Protein AF-A0A518GZM4-F1 (afdb_monomer)

Foldseek 3Di:
DDCPPPPDDDPPHPDDPDPPPDPPVVVVVVVVVVCVCVDPLNVVLFVVLCVVPQFFPVCVLVVHGDGFDDKDFCDDCVVCVVCVNPSVRIGGHHPVVVVQVVCVVVVNDDDDDDDRDDD

Solvent-accessible surface area (backbone atoms only — not comparable to full-atom values): 7487 Å² total; per-residue (Å²): 131,87,86,73,77,79,84,81,74,63,92,86,54,76,76,78,77,72,78,79,83,68,69,68,72,68,50,57,60,51,47,51,53,50,49,53,69,66,31,65,71,51,50,52,50,52,50,49,51,42,68,77,39,46,45,10,52,71,39,48,77,69,78,36,94,41,67,34,79,43,73,43,59,76,57,52,48,89,82,37,60,90,48,63,84,38,71,88,37,49,43,32,21,24,68,70,58,49,53,51,52,54,29,45,75,69,71,72,39,91,67,80,79,86,72,87,81,76,135

Radius of gyration: 22.3 Å; Cα contacts (8 Å, |Δi|>4): 103; chains: 1; bounding box: 79×34×38 Å

Nearest PDB structures (foldseek):
  5h0o-assembly1_A  TM=8.641E-01  e=1.759E-07  Geobacillus virus E2
  6cmx-assembly1_A  TM=5.179E-01  e=1.122E+00  Homo sapiens

InterPro domains:
  IPR002711 HNH endonuclease [PF01844] (56-100)
  IPR003615 HNH nuclease [SM00507] (44-99)
  IPR003615 HNH nuclease [cd00085] (43-100)

Organism: NCBI:txid2527974

Sequence (119 aa):
MPRRIPSYRPPWSPAPRKPHERPIERTEDRKADRRWYMAKPWRSLRALVLAEEPLCRLCREHGRLTVASHVDHIRPRKERPDLALDRSNLRPLCRSCHNRVRAAEDGRGGGPPPGPVSP

Structure (mmCIF, N/CA/C/O backbone):
data_AF-A0A518GZM4-F1
#
_entry.id   AF-A0A518GZM4-F1
#
loop_
_atom_site.group_PDB
_atom_site.id
_atom_site.type_symbol
_atom_site.label_atom_id
_atom_site.label_alt_id
_atom_site.label_comp_id
_atom_site.label_asym_id
_atom_site.label_entity_id
_atom_site.label_seq_id
_atom_site.pdbx_PDB_ins_code
_atom_site.Cartn_x
_atom_site.Cartn_y
_atom_site.Cartn_z
_atom_site.occupancy
_atom_site.B_iso_or_equiv
_atom_site.auth_seq_id
_atom_site.auth_comp_id
_atom_site.auth_asym_id
_atom_site.auth_atom_id
_atom_site.pdbx_PDB_model_num
ATOM 1 N N . MET A 1 1 ? 52.591 5.213 17.180 1.00 50.06 1 MET A N 1
ATOM 2 C CA . MET A 1 1 ? 52.601 3.771 17.523 1.00 50.06 1 MET A CA 1
ATOM 3 C C . MET A 1 1 ? 51.224 3.191 17.218 1.00 50.06 1 MET A C 1
ATOM 5 O O . MET A 1 1 ? 50.279 3.600 17.886 1.00 50.06 1 MET A O 1
ATOM 9 N N . PRO A 1 2 ? 51.038 2.321 16.212 1.00 58.75 2 PRO A N 1
ATOM 10 C CA . PRO A 1 2 ? 49.714 1.778 15.944 1.00 58.75 2 PRO A CA 1
ATOM 11 C C . PRO A 1 2 ? 49.401 0.694 16.982 1.00 58.75 2 PRO A C 1
ATOM 13 O O . PRO A 1 2 ? 49.935 -0.410 16.928 1.00 58.75 2 PRO A O 1
ATOM 16 N N . ARG A 1 3 ? 48.528 1.001 17.948 1.00 61.91 3 ARG A N 1
ATOM 17 C CA . ARG A 1 3 ? 47.949 0.006 18.863 1.00 61.91 3 ARG A CA 1
ATOM 18 C C . ARG A 1 3 ? 46.860 -0.771 18.124 1.00 61.91 3 ARG A C 1
ATOM 20 O O . ARG A 1 3 ? 45.672 -0.574 18.356 1.00 61.91 3 ARG A O 1
ATOM 27 N N . ARG A 1 4 ? 47.255 -1.627 17.181 1.00 60.22 4 ARG A N 1
ATOM 28 C CA . ARG A 1 4 ? 46.336 -2.602 16.589 1.00 60.22 4 ARG A CA 1
ATOM 29 C C . ARG A 1 4 ? 46.201 -3.738 17.601 1.00 60.22 4 ARG A C 1
ATOM 31 O O . ARG A 1 4 ? 47.138 -4.507 17.778 1.00 60.22 4 ARG A O 1
ATOM 38 N N . ILE A 1 5 ? 45.082 -3.786 18.322 1.00 63.75 5 ILE A N 1
ATOM 39 C CA . ILE A 1 5 ? 44.799 -4.865 19.278 1.00 63.75 5 ILE A CA 1
ATOM 40 C C . ILE A 1 5 ? 44.789 -6.183 18.485 1.00 63.75 5 ILE A C 1
ATOM 42 O O . ILE A 1 5 ? 44.034 -6.276 17.511 1.00 63.75 5 ILE A O 1
ATOM 46 N N . PRO A 1 6 ? 45.617 -7.183 18.836 1.00 62.47 6 PRO A N 1
ATOM 47 C CA . PRO A 1 6 ? 45.581 -8.476 18.169 1.00 62.47 6 PRO A CA 1
ATOM 48 C C . PRO A 1 6 ? 44.196 -9.100 18.345 1.00 62.47 6 PRO A C 1
ATOM 50 O O . PRO A 1 6 ? 43.736 -9.315 19.466 1.00 62.47 6 PRO A O 1
ATOM 53 N N . SER A 1 7 ? 43.512 -9.380 17.237 1.00 71.88 7 SER A N 1
ATOM 54 C CA . SER A 1 7 ? 42.228 -10.078 17.241 1.00 71.88 7 SER A CA 1
ATOM 55 C C . SER A 1 7 ? 42.463 -11.563 17.534 1.00 71.88 7 SER A C 1
ATOM 57 O O . SER A 1 7 ? 42.458 -12.387 16.619 1.00 71.88 7 SER A O 1
ATOM 59 N N . TYR A 1 8 ? 42.738 -11.908 18.795 1.00 77.00 8 TYR A N 1
ATOM 60 C CA . TYR A 1 8 ? 42.831 -13.305 19.212 1.00 77.00 8 TYR A CA 1
ATOM 61 C C . TYR A 1 8 ? 41.443 -13.943 19.115 1.00 77.00 8 TYR A C 1
ATOM 63 O O . TYR A 1 8 ? 40.484 -13.467 19.724 1.00 77.00 8 TYR A O 1
ATOM 71 N N . ARG A 1 9 ? 41.334 -15.011 18.320 1.00 72.94 9 ARG A N 1
ATOM 72 C CA . ARG A 1 9 ? 40.096 -15.765 18.127 1.00 72.94 9 ARG A CA 1
ATOM 73 C C . ARG A 1 9 ? 40.274 -17.153 18.752 1.00 72.94 9 ARG A C 1
ATOM 75 O O . ARG A 1 9 ? 41.061 -17.936 18.225 1.00 72.94 9 ARG A O 1
ATOM 82 N N . PRO A 1 10 ? 39.582 -17.453 19.866 1.00 83.06 10 PRO A N 1
ATOM 83 C CA . PRO A 1 10 ? 39.735 -18.719 20.574 1.00 83.06 10 PRO A CA 1
ATOM 84 C C . PRO A 1 10 ? 39.447 -19.946 19.689 1.00 83.06 10 PRO A C 1
ATOM 86 O O . PRO A 1 10 ? 38.555 -19.855 18.836 1.00 83.06 10 PRO A O 1
ATOM 89 N N . PRO A 1 11 ? 40.100 -21.100 19.932 1.00 76.75 11 PRO A N 1
ATOM 90 C CA . PRO A 1 11 ? 39.945 -22.317 19.124 1.00 76.75 11 PRO A CA 1
ATOM 91 C C . PRO A 1 11 ? 38.516 -22.880 19.102 1.00 76.75 11 PRO A C 1
ATOM 93 O O . PRO A 1 11 ? 38.119 -23.517 18.134 1.00 76.75 11 PRO A O 1
ATO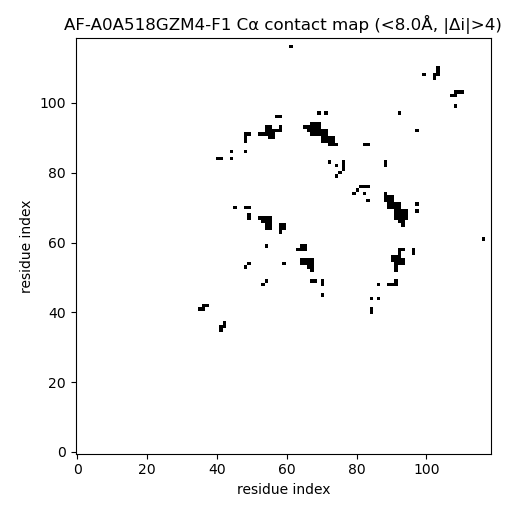M 96 N N . TRP A 1 12 ? 37.720 -22.607 20.140 1.00 79.38 12 TRP A N 1
ATOM 97 C CA . TRP A 1 12 ? 36.309 -23.003 20.233 1.00 79.38 12 TRP A CA 1
ATOM 98 C C . TRP A 1 12 ? 35.338 -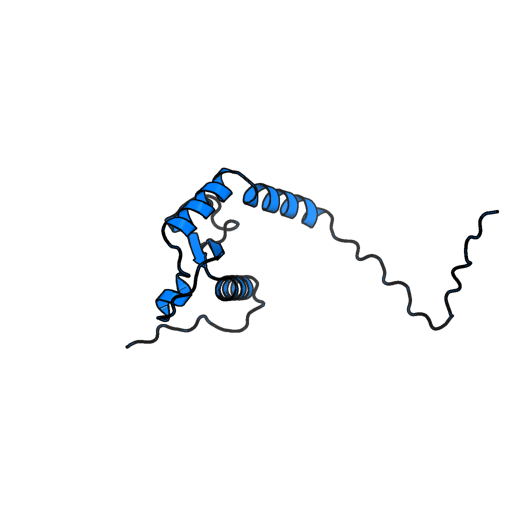22.008 19.582 1.00 79.38 12 TRP A C 1
ATOM 100 O O . TRP A 1 12 ? 34.122 -22.158 19.691 1.00 79.38 12 TRP A O 1
ATOM 110 N N . 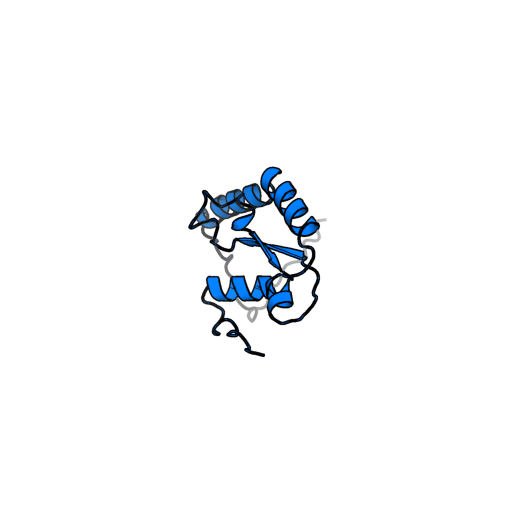SER A 1 13 ? 35.840 -20.945 18.946 1.00 81.50 13 SER A N 1
ATOM 111 C CA . SER A 1 13 ? 34.966 -19.968 18.298 1.00 81.50 13 SER A CA 1
ATOM 112 C C . SER A 1 13 ? 34.303 -20.615 17.083 1.00 81.50 13 SER A C 1
ATOM 114 O O . SER A 1 13 ? 35.024 -21.129 16.221 1.00 81.50 13 SER A O 1
ATOM 116 N N . PRO A 1 14 ? 32.969 -20.529 16.930 1.00 78.12 14 PRO A N 1
ATOM 117 C CA . PRO A 1 14 ? 32.311 -21.021 15.729 1.00 78.12 14 PRO A CA 1
ATOM 118 C C . PRO A 1 14 ? 32.940 -20.370 14.494 1.00 78.12 14 PRO A C 1
ATOM 120 O O . PRO A 1 14 ? 33.361 -19.205 14.536 1.00 78.12 14 PRO A O 1
ATOM 123 N N . ALA A 1 15 ? 33.055 -21.139 13.407 1.00 76.88 15 ALA A N 1
ATOM 124 C CA . ALA A 1 15 ? 33.552 -20.645 12.125 1.00 76.88 15 ALA A CA 1
ATOM 125 C C . ALA A 1 15 ? 32.839 -19.327 11.761 1.00 76.88 15 ALA A C 1
ATOM 127 O O . ALA A 1 15 ? 31.640 -19.194 12.040 1.00 76.88 15 ALA A O 1
ATOM 128 N N . PRO A 1 16 ? 33.536 -18.334 11.170 1.00 74.50 16 PRO A N 1
ATOM 129 C CA . PRO A 1 16 ? 32.852 -17.125 10.746 1.00 74.50 16 PRO A CA 1
ATOM 130 C C . PRO A 1 16 ? 31.765 -17.553 9.761 1.00 74.50 16 PRO A C 1
ATOM 132 O O . PRO A 1 16 ? 32.020 -18.368 8.868 1.00 74.50 16 PRO A O 1
ATOM 135 N N . ARG A 1 17 ? 30.537 -17.056 9.946 1.00 72.69 17 ARG A N 1
ATOM 136 C CA . ARG A 1 17 ? 29.463 -17.350 8.994 1.00 72.69 17 ARG A CA 1
ATOM 137 C C . ARG A 1 17 ? 29.955 -16.915 7.618 1.00 72.69 17 ARG A C 1
ATOM 139 O O . ARG A 1 17 ? 30.337 -15.755 7.461 1.00 72.69 17 ARG A O 1
ATOM 146 N N . LYS A 1 18 ? 29.981 -17.844 6.654 1.00 67.62 18 LYS A N 1
ATOM 147 C CA . LYS A 1 18 ? 30.315 -17.509 5.266 1.00 67.62 18 LYS A CA 1
ATOM 148 C C . LYS A 1 18 ? 29.431 -16.326 4.853 1.00 67.62 18 LYS A C 1
ATOM 150 O O . LYS A 1 18 ? 28.235 -16.353 5.176 1.00 67.62 18 LYS A O 1
ATOM 155 N N . PRO A 1 19 ? 29.974 -15.281 4.205 1.00 65.88 19 PRO A N 1
ATOM 156 C CA . PRO A 1 19 ? 29.138 -14.249 3.621 1.00 65.88 19 PRO A CA 1
ATOM 157 C C . PRO A 1 19 ? 28.091 -14.943 2.758 1.00 65.88 19 PRO A C 1
ATOM 159 O O . PRO A 1 19 ? 28.431 -15.770 1.918 1.00 65.88 19 PRO A O 1
ATOM 162 N N . HIS A 1 20 ? 26.813 -14.683 3.017 1.00 68.81 20 HIS A N 1
ATOM 163 C CA . HIS A 1 20 ? 25.772 -15.190 2.141 1.00 68.81 20 HIS A CA 1
ATOM 164 C C . HIS A 1 20 ? 25.932 -14.469 0.792 1.00 68.81 20 HIS A C 1
ATOM 166 O O . HIS A 1 20 ? 25.557 -13.304 0.650 1.00 68.81 20 HIS A O 1
ATOM 172 N N . GLU A 1 21 ? 26.564 -15.122 -0.182 1.00 61.38 21 GLU A N 1
ATOM 173 C CA . GLU A 1 21 ? 26.636 -14.623 -1.552 1.00 61.38 21 GLU A CA 1
ATOM 174 C C . GLU A 1 21 ? 25.205 -14.548 -2.084 1.00 61.38 21 GLU A C 1
ATOM 176 O O . GLU A 1 21 ? 24.530 -15.550 -2.315 1.00 61.38 21 GLU A O 1
ATOM 181 N N . ARG A 1 22 ? 24.672 -13.327 -2.166 1.00 58.00 22 ARG A N 1
ATOM 182 C CA . ARG A 1 22 ? 23.335 -13.100 -2.706 1.00 58.00 22 ARG A CA 1
ATOM 183 C C . ARG A 1 22 ? 23.433 -13.097 -4.227 1.00 58.00 22 ARG A C 1
ATOM 185 O O . ARG A 1 22 ? 24.176 -12.265 -4.740 1.00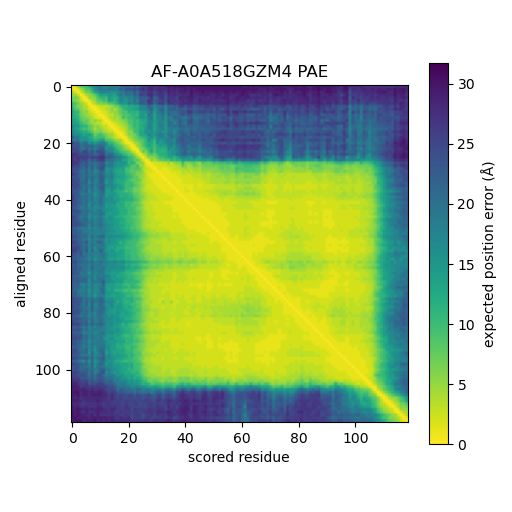 58.00 22 ARG A O 1
ATOM 192 N N . PRO A 1 23 ? 22.621 -13.897 -4.939 1.00 56.75 23 PRO A N 1
ATOM 193 C CA . PRO A 1 23 ? 22.541 -13.822 -6.391 1.00 56.75 23 PRO A CA 1
ATOM 194 C C . PRO A 1 23 ? 22.265 -12.385 -6.849 1.00 56.75 23 PRO A C 1
ATOM 196 O O . PRO A 1 23 ? 21.366 -11.717 -6.318 1.00 56.75 23 PRO A O 1
ATOM 199 N N . ILE A 1 24 ? 23.068 -11.925 -7.805 1.00 57.94 24 ILE A N 1
ATOM 200 C CA . ILE A 1 24 ? 23.112 -10.553 -8.327 1.00 57.94 24 ILE A CA 1
ATOM 201 C C . ILE A 1 24 ? 21.804 -10.182 -9.046 1.00 57.94 24 ILE A C 1
ATOM 203 O O . ILE A 1 24 ? 21.331 -9.055 -8.906 1.00 57.94 24 ILE A O 1
ATOM 207 N N . GLU A 1 25 ? 21.153 -11.141 -9.713 1.00 55.44 25 GLU A N 1
ATOM 208 C CA . GLU A 1 25 ? 19.896 -10.952 -10.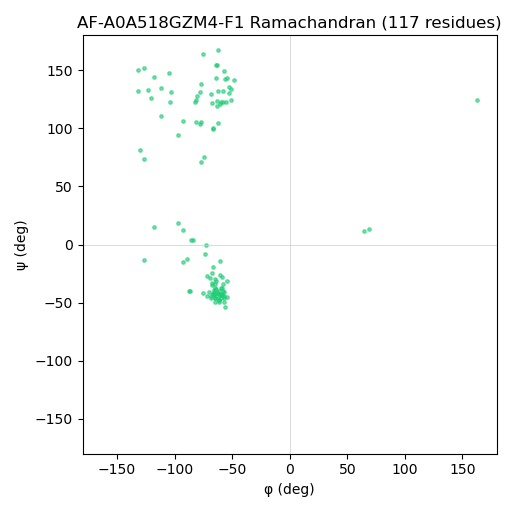465 1.00 55.44 25 GLU A CA 1
ATOM 209 C C . GLU A 1 25 ? 18.749 -10.440 -9.584 1.00 55.44 25 GLU A C 1
ATOM 211 O O . GLU A 1 25 ? 18.033 -9.509 -9.946 1.00 55.44 25 GLU A O 1
ATOM 216 N N . ARG A 1 26 ? 18.661 -10.912 -8.332 1.00 58.88 26 ARG A N 1
ATOM 217 C CA . ARG A 1 26 ? 17.690 -10.385 -7.353 1.00 58.88 26 ARG A CA 1
ATOM 218 C C . ARG A 1 26 ? 17.870 -8.895 -7.058 1.00 58.88 26 ARG A C 1
ATOM 220 O O . ARG A 1 26 ? 17.017 -8.329 -6.376 1.00 58.88 26 ARG A O 1
ATOM 227 N N . THR A 1 27 ? 18.982 -8.262 -7.430 1.00 66.81 27 THR A N 1
ATOM 228 C CA . THR A 1 27 ? 19.250 -6.868 -7.058 1.00 66.81 27 THR A CA 1
ATOM 229 C C . THR A 1 27 ? 18.660 -5.862 -8.040 1.00 66.81 27 THR A C 1
ATOM 231 O O . THR A 1 27 ? 18.086 -4.882 -7.564 1.00 66.81 27 THR A O 1
ATOM 234 N N . GLU A 1 28 ? 18.713 -6.103 -9.352 1.00 76.00 28 GLU A N 1
ATOM 235 C CA . GLU A 1 28 ? 18.155 -5.180 -10.353 1.00 76.00 28 GLU A CA 1
ATOM 236 C C . GLU A 1 28 ? 16.626 -5.188 -10.348 1.00 76.00 28 GLU A C 1
ATOM 238 O O . GLU A 1 28 ? 16.025 -4.121 -10.227 1.00 76.00 28 GLU A O 1
ATOM 243 N N . ASP A 1 29 ? 15.988 -6.358 -10.289 1.00 79.00 29 ASP A N 1
ATOM 244 C CA . ASP A 1 29 ? 14.524 -6.455 -10.174 1.00 79.00 29 ASP A CA 1
ATOM 245 C C . ASP A 1 29 ? 13.994 -5.743 -8.927 1.00 79.00 29 ASP A C 1
ATOM 247 O O . ASP A 1 29 ? 12.994 -5.027 -8.967 1.00 79.00 29 ASP A O 1
ATOM 251 N N . ARG A 1 30 ? 14.701 -5.872 -7.796 1.00 79.94 30 ARG A N 1
ATOM 252 C CA . ARG A 1 30 ? 14.360 -5.153 -6.558 1.00 79.94 30 ARG A CA 1
ATOM 253 C C . ARG A 1 30 ? 14.574 -3.651 -6.680 1.00 79.94 30 ARG A C 1
ATOM 255 O O . ARG A 1 30 ? 13.845 -2.883 -6.054 1.00 79.94 30 ARG A O 1
ATOM 262 N N . LYS A 1 31 ? 15.590 -3.212 -7.428 1.00 86.69 31 LYS A N 1
ATOM 263 C CA . LYS A 1 31 ? 15.813 -1.787 -7.698 1.00 86.69 31 LYS A CA 1
ATOM 264 C C . LYS A 1 31 ? 14.706 -1.244 -8.597 1.00 86.69 31 LYS A C 1
ATOM 266 O O . LYS A 1 31 ? 14.195 -0.172 -8.287 1.00 86.69 31 LYS A O 1
ATOM 271 N N . ALA A 1 32 ? 14.320 -1.964 -9.648 1.00 87.25 32 ALA A N 1
ATOM 272 C CA . ALA A 1 32 ? 13.224 -1.600 -10.543 1.00 87.25 32 ALA A CA 1
ATOM 273 C C . ALA A 1 32 ? 11.886 -1.527 -9.790 1.00 87.25 32 ALA A C 1
ATOM 275 O O . ALA A 1 32 ? 11.200 -0.508 -9.853 1.00 87.25 32 ALA A O 1
ATOM 276 N N . ASP A 1 33 ? 11.577 -2.542 -8.981 1.00 88.38 33 ASP A N 1
ATOM 277 C CA . ASP A 1 33 ? 10.396 -2.579 -8.115 1.00 88.38 33 ASP A CA 1
ATOM 278 C C . ASP A 1 33 ? 10.359 -1.385 -7.151 1.00 88.38 33 ASP A C 1
ATOM 280 O O . ASP A 1 33 ? 9.379 -0.639 -7.092 1.00 88.38 33 ASP A O 1
ATOM 284 N N . ARG A 1 34 ? 11.477 -1.123 -6.460 1.00 90.12 34 ARG A N 1
ATOM 285 C CA . ARG A 1 34 ? 11.596 0.036 -5.571 1.00 90.12 34 ARG A CA 1
ATOM 286 C C . ARG A 1 34 ? 11.418 1.351 -6.325 1.00 90.12 34 ARG A C 1
ATOM 288 O O . ARG A 1 34 ? 10.735 2.235 -5.822 1.00 90.12 34 ARG A O 1
ATOM 295 N N . ARG A 1 35 ? 12.027 1.507 -7.506 1.00 93.19 35 ARG A N 1
ATOM 296 C CA . ARG A 1 35 ? 11.886 2.717 -8.337 1.00 93.19 35 ARG A CA 1
ATOM 297 C C . ARG A 1 35 ? 10.427 2.950 -8.716 1.00 93.19 35 ARG A C 1
ATOM 299 O O . ARG A 1 35 ? 9.969 4.081 -8.605 1.00 93.19 35 ARG A O 1
ATOM 306 N N . TRP A 1 36 ? 9.698 1.897 -9.081 1.00 93.75 36 TRP A N 1
ATOM 307 C CA . TRP A 1 36 ? 8.278 1.987 -9.408 1.00 93.75 36 TRP A CA 1
ATOM 308 C C . TRP A 1 36 ? 7.447 2.479 -8.215 1.00 93.75 36 TRP A C 1
ATOM 310 O O . TRP A 1 36 ? 6.725 3.465 -8.336 1.00 93.75 36 TRP A O 1
ATOM 320 N N . TYR A 1 37 ? 7.623 1.882 -7.030 1.00 91.62 37 TYR A N 1
ATOM 321 C CA . TYR A 1 37 ? 6.921 2.321 -5.815 1.00 91.62 37 TYR A CA 1
ATOM 322 C C . TYR A 1 37 ? 7.344 3.719 -5.323 1.00 91.62 37 TYR A C 1
ATOM 324 O O . TYR A 1 37 ? 6.621 4.357 -4.560 1.00 91.62 37 TYR A O 1
ATOM 332 N N . MET A 1 38 ? 8.508 4.217 -5.739 1.00 93.44 38 MET A N 1
ATOM 333 C CA . MET A 1 38 ? 8.952 5.584 -5.445 1.00 93.44 38 MET A CA 1
ATOM 334 C C . MET A 1 38 ? 8.503 6.595 -6.507 1.00 93.44 38 MET A C 1
ATOM 336 O O . MET A 1 38 ? 8.591 7.803 -6.268 1.00 93.44 38 MET A O 1
ATOM 340 N N . ALA A 1 39 ? 8.013 6.129 -7.658 1.00 95.94 39 ALA A N 1
ATOM 341 C CA . ALA A 1 39 ? 7.611 6.983 -8.761 1.00 95.94 39 ALA A CA 1
ATOM 342 C C . ALA A 1 39 ? 6.424 7.878 -8.371 1.00 95.94 39 ALA A C 1
ATOM 344 O O . ALA A 1 39 ? 5.504 7.473 -7.654 1.00 95.94 39 ALA A O 1
ATOM 345 N N . LYS A 1 40 ? 6.435 9.115 -8.881 1.00 96.94 40 LYS A N 1
ATOM 346 C CA . LYS A 1 4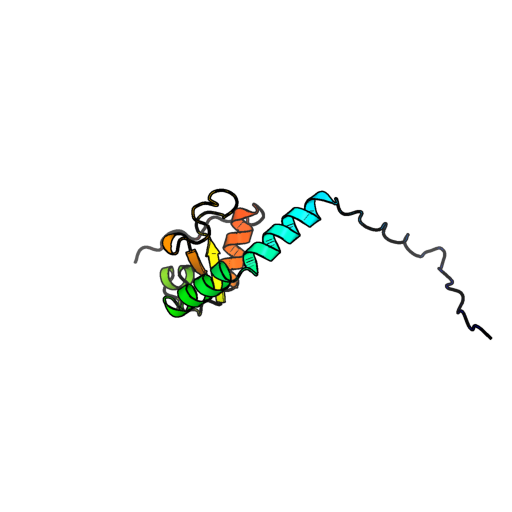0 ? 5.403 10.123 -8.603 1.00 96.94 40 LYS A CA 1
ATOM 347 C C . LYS A 1 40 ? 3.978 9.638 -8.924 1.00 96.94 40 LYS A C 1
ATOM 349 O O . LYS A 1 40 ? 3.135 9.812 -8.049 1.00 96.94 40 LYS A O 1
ATOM 354 N N . PRO A 1 41 ? 3.698 8.986 -10.075 1.00 96.25 41 PRO A N 1
ATOM 355 C CA . PRO A 1 41 ? 2.343 8.530 -10.397 1.00 96.25 41 PRO A CA 1
ATOM 356 C C . PRO A 1 41 ? 1.762 7.601 -9.329 1.00 96.25 41 PRO A C 1
ATOM 358 O O . PRO A 1 41 ? 0.653 7.823 -8.852 1.00 96.25 41 PRO A O 1
ATOM 361 N N . TRP A 1 42 ? 2.550 6.621 -8.874 1.00 96.94 42 TRP A N 1
ATOM 362 C CA . TRP A 1 42 ? 2.127 5.712 -7.814 1.00 96.94 42 TRP A CA 1
ATOM 363 C C . TRP A 1 42 ? 1.912 6.437 -6.484 1.00 96.94 42 TRP A C 1
ATOM 365 O O . TRP A 1 42 ? 0.902 6.226 -5.819 1.00 96.94 42 TRP A O 1
ATOM 375 N N . ARG A 1 43 ? 2.841 7.314 -6.083 1.00 96.81 43 ARG A N 1
ATOM 376 C CA . ARG A 1 43 ? 2.722 8.056 -4.818 1.00 96.81 43 ARG A CA 1
ATOM 377 C C . ARG A 1 43 ? 1.488 8.959 -4.791 1.00 96.81 43 ARG A C 1
ATOM 379 O O . ARG A 1 43 ? 0.812 9.005 -3.765 1.00 96.81 43 ARG A O 1
ATOM 386 N N . SER A 1 44 ? 1.199 9.640 -5.898 1.00 97.06 44 SER A N 1
ATOM 387 C CA . SER A 1 44 ? 0.011 10.481 -6.056 1.00 97.06 44 SER A CA 1
ATOM 388 C C . SER A 1 44 ? -1.271 9.652 -6.007 1.00 97.06 44 SER A C 1
ATOM 390 O O . SER A 1 44 ? -2.155 9.962 -5.213 1.00 97.06 44 SER A O 1
ATOM 392 N N . LEU A 1 45 ? -1.343 8.557 -6.770 1.00 97.06 45 LEU A N 1
ATOM 393 C CA . LEU A 1 45 ? -2.506 7.669 -6.769 1.00 97.06 45 LEU A CA 1
ATOM 394 C C . LEU A 1 45 ? -2.738 7.037 -5.392 1.00 97.06 45 LEU A C 1
ATOM 396 O O . LEU A 1 45 ? -3.860 7.013 -4.902 1.00 97.06 45 LEU A O 1
ATOM 400 N N . ARG A 1 46 ? -1.673 6.589 -4.719 1.00 97.00 46 ARG A N 1
ATOM 401 C CA . ARG A 1 46 ? -1.749 6.049 -3.357 1.00 97.00 46 ARG A CA 1
ATOM 402 C C . ARG A 1 46 ? -2.327 7.068 -2.374 1.00 97.00 46 ARG A C 1
ATOM 404 O O . ARG A 1 46 ? -3.120 6.689 -1.518 1.00 97.00 46 ARG A O 1
ATOM 411 N N . ALA A 1 47 ? -1.905 8.329 -2.456 1.00 97.06 47 ALA A N 1
ATOM 412 C CA . ALA A 1 47 ? -2.434 9.383 -1.594 1.00 97.06 47 ALA A CA 1
ATOM 413 C C . ALA A 1 47 ? -3.923 9.636 -1.870 1.00 97.06 47 ALA A C 1
ATOM 415 O O . ALA A 1 47 ? -4.701 9.715 -0.925 1.00 97.06 47 ALA A O 1
ATOM 416 N N . LEU A 1 48 ? -4.317 9.675 -3.146 1.00 97.50 48 LEU A N 1
ATOM 417 C CA . LEU A 1 48 ? -5.708 9.833 -3.568 1.00 97.50 48 LEU A CA 1
ATOM 418 C C . LEU A 1 48 ? -6.592 8.679 -3.072 1.00 97.50 48 LEU A C 1
ATOM 420 O O . LEU A 1 48 ? -7.612 8.928 -2.441 1.00 97.50 48 LEU A O 1
ATOM 424 N N . VAL A 1 49 ? -6.161 7.425 -3.243 1.00 97.56 49 VAL A N 1
ATOM 425 C CA . VAL A 1 49 ? -6.892 6.239 -2.755 1.00 97.56 49 VAL A CA 1
ATOM 426 C C . VAL A 1 49 ? -7.137 6.312 -1.245 1.00 97.56 49 VAL A C 1
ATOM 428 O O . VAL A 1 49 ? -8.236 6.015 -0.788 1.00 97.56 49 VAL A O 1
ATOM 431 N N . LEU A 1 50 ? -6.121 6.705 -0.467 1.00 96.81 50 LEU A N 1
ATOM 432 C CA . LEU A 1 50 ? -6.238 6.823 0.991 1.00 96.81 50 LEU A CA 1
ATOM 433 C C . LEU A 1 50 ? -7.091 8.021 1.430 1.00 96.81 50 LEU A C 1
ATOM 435 O O . LEU A 1 50 ? -7.660 7.977 2.515 1.00 96.81 50 LEU A O 1
ATOM 439 N N . ALA A 1 51 ? -7.168 9.077 0.619 1.00 96.88 51 ALA A N 1
ATOM 440 C CA . ALA A 1 51 ? -8.035 10.219 0.887 1.00 96.88 51 ALA A CA 1
ATOM 441 C C . ALA A 1 51 ? -9.509 9.891 0.598 1.00 96.88 51 ALA A C 1
ATOM 443 O O . ALA A 1 51 ? -10.378 10.245 1.388 1.00 96.88 51 ALA A O 1
ATOM 444 N N . GLU A 1 52 ? -9.787 9.185 -0.500 1.00 96.69 52 GLU A N 1
ATOM 445 C CA . GLU A 1 52 ? -11.143 8.765 -0.880 1.00 96.69 52 GLU A CA 1
ATOM 446 C C . GLU A 1 52 ? -11.706 7.678 0.039 1.00 96.69 52 GLU A C 1
ATOM 448 O O . GLU A 1 52 ? -12.882 7.691 0.393 1.00 96.69 52 GLU A O 1
ATOM 453 N N . GLU A 1 53 ? -10.874 6.706 0.413 1.00 96.31 53 GLU A N 1
ATOM 454 C CA . GLU A 1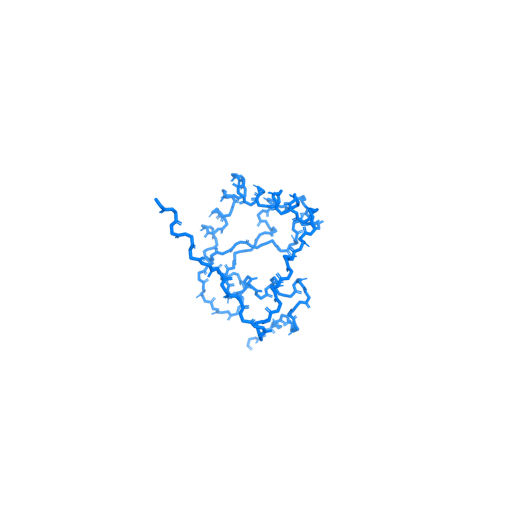 53 ? -11.278 5.563 1.226 1.00 96.31 53 GLU A CA 1
ATOM 455 C C . GLU A 1 53 ? -10.292 5.411 2.402 1.00 96.31 53 GLU A C 1
ATOM 457 O O . GLU A 1 53 ? -9.366 4.594 2.357 1.00 96.31 53 GLU A O 1
ATOM 462 N N . PRO A 1 54 ? -10.473 6.206 3.479 1.00 96.25 54 PRO A N 1
ATOM 463 C CA . PRO A 1 54 ? -9.531 6.270 4.601 1.00 96.25 54 PRO A CA 1
ATOM 464 C C . PRO A 1 54 ? -9.578 5.038 5.515 1.00 96.25 54 PRO A C 1
ATOM 466 O O . PRO A 1 54 ? -8.746 4.889 6.413 1.00 96.25 54 PRO A O 1
ATOM 469 N N . LEU A 1 55 ? -10.548 4.145 5.314 1.00 97.56 55 LEU A N 1
ATOM 470 C CA . LEU A 1 55 ? -10.743 2.938 6.108 1.00 97.56 55 LEU A CA 1
ATOM 471 C C . LEU A 1 55 ? -10.285 1.694 5.345 1.00 97.56 55 LEU A C 1
ATOM 473 O O . LEU A 1 55 ? -10.403 1.593 4.130 1.00 97.56 55 LEU A O 1
ATOM 477 N N . CYS A 1 56 ? -9.780 0.713 6.086 1.00 97.75 56 CYS A N 1
ATOM 478 C CA . CYS A 1 56 ? -9.404 -0.589 5.563 1.00 97.75 56 CYS A CA 1
ATOM 479 C C . CYS A 1 56 ? -10.639 -1.311 5.019 1.00 97.75 56 CYS A C 1
ATOM 481 O O . CYS A 1 56 ? -11.550 -1.636 5.786 1.00 97.75 56 CYS A O 1
ATOM 483 N N . ARG A 1 57 ? -10.629 -1.627 3.720 1.00 96.12 57 ARG A N 1
ATOM 484 C CA . ARG A 1 57 ? -11.757 -2.275 3.040 1.00 96.12 57 ARG A CA 1
ATOM 485 C C . ARG A 1 57 ? -12.101 -3.634 3.657 1.00 96.12 57 ARG A C 1
ATOM 487 O O . ARG A 1 57 ? -13.249 -3.862 4.017 1.00 96.12 57 ARG A O 1
ATOM 494 N N . LEU A 1 58 ? -11.086 -4.466 3.914 1.00 95.56 58 LEU A N 1
ATOM 495 C CA . LEU A 1 58 ? -11.273 -5.775 4.555 1.00 95.56 58 LEU A CA 1
ATOM 496 C C . LEU A 1 58 ? -11.791 -5.657 5.994 1.00 95.56 58 LEU A C 1
ATOM 498 O O . LEU A 1 58 ? -12.590 -6.470 6.435 1.00 95.56 58 LEU A O 1
ATOM 502 N N . CYS A 1 59 ? -11.350 -4.658 6.765 1.00 96.19 59 CYS A N 1
ATOM 503 C CA . CYS A 1 59 ? -11.913 -4.463 8.103 1.00 96.19 59 CYS A CA 1
ATOM 504 C C . CYS A 1 59 ? -13.382 -4.047 8.024 1.00 96.19 59 CYS A C 1
ATOM 506 O O . CYS A 1 59 ? -14.182 -4.581 8.789 1.00 96.19 59 CYS A O 1
ATOM 508 N N . ARG A 1 60 ? -13.725 -3.149 7.092 1.00 95.44 60 ARG A N 1
ATOM 509 C CA . ARG A 1 60 ? -15.091 -2.655 6.897 1.00 95.44 60 ARG A CA 1
ATOM 510 C C . ARG A 1 60 ? -16.054 -3.779 6.514 1.00 95.44 60 ARG A C 1
ATOM 512 O O . ARG A 1 60 ? -17.150 -3.823 7.053 1.00 95.44 60 ARG A O 1
ATOM 519 N N . GLU A 1 61 ? -15.622 -4.709 5.663 1.00 93.81 61 GLU A N 1
ATOM 520 C CA . GLU A 1 61 ? -16.378 -5.926 5.312 1.00 93.81 61 GLU A CA 1
ATOM 521 C C . GLU A 1 61 ? -16.691 -6.807 6.534 1.00 93.81 61 GLU A C 1
ATOM 523 O O . GLU A 1 61 ? -17.716 -7.474 6.571 1.00 93.81 61 GLU A O 1
ATOM 528 N N . HIS A 1 62 ? -15.851 -6.762 7.571 1.00 93.81 62 HIS A N 1
ATOM 529 C CA . HIS A 1 62 ? -16.072 -7.448 8.848 1.00 93.81 62 HIS A CA 1
ATOM 530 C C . HIS A 1 62 ? -16.689 -6.544 9.932 1.00 93.81 62 HIS A C 1
ATOM 532 O O . HIS A 1 62 ? -16.529 -6.823 11.120 1.00 93.81 62 HIS A O 1
ATOM 538 N N . GLY A 1 63 ? -17.305 -5.417 9.561 1.00 94.81 63 GLY A N 1
ATOM 539 C CA . GLY A 1 63 ? -17.929 -4.486 10.509 1.00 94.81 63 GLY A CA 1
ATOM 540 C C . GLY A 1 63 ? -16.946 -3.723 11.408 1.00 94.81 63 GLY A C 1
ATOM 541 O O . GLY A 1 63 ? -17.353 -3.113 12.393 1.00 94.81 63 GLY A O 1
ATOM 542 N N . ARG A 1 64 ? -15.642 -3.737 11.100 1.00 95.62 64 ARG A N 1
ATOM 543 C CA . ARG A 1 64 ? -14.606 -3.030 11.869 1.00 95.62 64 ARG A CA 1
ATOM 544 C C . ARG A 1 64 ? -14.172 -1.753 11.162 1.00 95.62 64 ARG A C 1
ATOM 546 O O . ARG A 1 64 ? -13.774 -1.772 9.999 1.00 95.62 64 ARG A O 1
ATOM 553 N N . LEU A 1 65 ? -14.124 -0.650 11.901 1.00 95.75 65 LEU A N 1
ATOM 554 C CA . LEU A 1 65 ? -13.572 0.611 11.414 1.00 95.75 65 LEU A CA 1
ATOM 555 C C . LEU A 1 65 ? -12.093 0.687 11.797 1.00 95.75 65 LEU A C 1
ATOM 557 O O . LEU A 1 65 ? -11.733 0.845 12.959 1.00 95.75 65 LEU A O 1
ATOM 561 N N . THR A 1 66 ? -11.207 0.518 10.820 1.00 96.81 66 THR A N 1
ATOM 562 C CA . THR A 1 66 ? -9.756 0.625 11.026 1.00 96.81 66 THR A CA 1
ATOM 563 C C . THR A 1 66 ? -9.173 1.516 9.950 1.00 96.81 66 THR A C 1
ATOM 565 O O . THR A 1 66 ? -9.447 1.292 8.775 1.00 96.81 66 THR A O 1
ATOM 568 N N . VAL A 1 67 ? -8.339 2.481 10.332 1.00 97.56 67 VAL A N 1
ATOM 569 C CA . VAL A 1 67 ? -7.683 3.385 9.380 1.00 97.56 67 VAL A CA 1
ATOM 570 C C . VAL A 1 67 ? -6.766 2.596 8.441 1.00 97.56 67 VAL A C 1
ATOM 572 O O . VAL A 1 67 ? -5.978 1.742 8.867 1.00 97.56 67 VAL A O 1
ATOM 575 N N . ALA A 1 68 ? -6.880 2.873 7.147 1.00 97.25 68 ALA A N 1
ATOM 576 C CA . ALA A 1 68 ? -5.987 2.332 6.142 1.00 97.25 68 ALA A CA 1
ATOM 577 C C . ALA A 1 68 ? -4.644 3.069 6.161 1.00 97.25 68 ALA A C 1
ATOM 579 O O . ALA A 1 68 ? -4.569 4.288 6.266 1.00 97.25 68 ALA A O 1
ATOM 580 N N . SER A 1 69 ? -3.559 2.313 6.038 1.00 96.62 69 SER A N 1
ATOM 581 C CA . SER A 1 69 ? -2.195 2.858 5.969 1.00 96.62 69 SER A CA 1
ATOM 582 C C . SER A 1 69 ? -1.423 2.360 4.754 1.00 96.62 69 SER A C 1
ATOM 584 O O . SER A 1 69 ? -0.372 2.902 4.412 1.00 96.62 69 SER A O 1
ATOM 586 N N . HIS A 1 70 ? -1.930 1.330 4.088 1.00 96.44 70 HIS A N 1
ATOM 587 C CA . HIS A 1 70 ? -1.320 0.699 2.932 1.00 96.44 70 HIS A CA 1
ATOM 588 C C . HIS A 1 70 ? -2.342 0.657 1.800 1.00 96.44 70 HIS A C 1
ATOM 590 O O . HIS A 1 70 ? -3.545 0.627 2.045 1.00 96.44 70 HIS A O 1
ATOM 596 N N . VAL A 1 71 ? -1.853 0.668 0.566 1.00 96.88 71 VAL A N 1
ATOM 597 C CA . VAL A 1 71 ? -2.669 0.444 -0.625 1.00 96.88 71 VAL A CA 1
ATOM 598 C C . VAL A 1 71 ? -2.081 -0.765 -1.317 1.00 96.88 71 VAL A C 1
ATOM 600 O O . VAL A 1 71 ? -0.873 -0.816 -1.546 1.00 96.88 71 VAL A O 1
ATOM 603 N N . ASP A 1 72 ? -2.943 -1.730 -1.573 1.00 95.00 72 ASP A N 1
ATOM 604 C CA . ASP A 1 72 ? -2.603 -3.045 -2.076 1.00 95.00 72 ASP A CA 1
ATOM 605 C C . ASP A 1 72 ? -3.259 -3.262 -3.438 1.00 95.00 72 ASP A C 1
ATOM 607 O O . ASP A 1 72 ? -4.375 -2.786 -3.676 1.00 95.00 72 ASP A O 1
ATOM 611 N N . HIS A 1 73 ? -2.561 -3.958 -4.332 1.00 95.25 73 HIS A N 1
ATOM 612 C CA . HIS A 1 73 ? -3.090 -4.325 -5.641 1.00 95.25 73 HIS A CA 1
ATOM 613 C C . HIS A 1 73 ? -3.976 -5.568 -5.494 1.00 95.25 73 HIS A C 1
ATOM 615 O O . HIS A 1 73 ? -3.520 -6.586 -4.992 1.00 95.25 73 HIS A O 1
ATOM 621 N N . ILE A 1 74 ? -5.234 -5.508 -5.938 1.00 94.25 74 ILE A N 1
ATOM 622 C CA . ILE A 1 74 ? -6.162 -6.653 -5.902 1.00 94.25 74 ILE A CA 1
ATOM 623 C C . ILE A 1 74 ? -5.663 -7.764 -6.833 1.00 94.25 74 ILE A C 1
ATOM 625 O O . ILE A 1 74 ? -5.696 -8.940 -6.476 1.00 94.25 74 ILE A O 1
ATOM 629 N N . ARG A 1 75 ? -5.203 -7.386 -8.0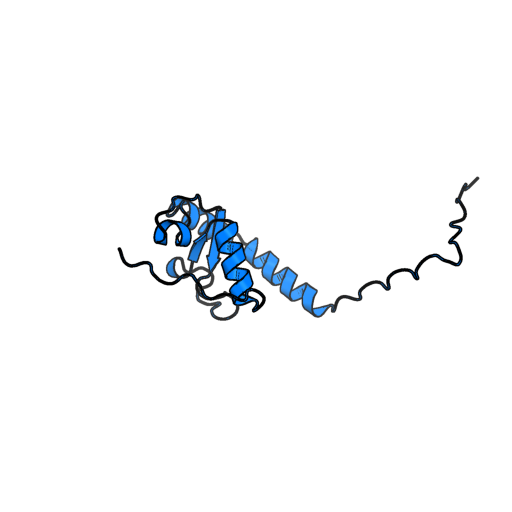30 1.00 92.62 75 ARG A N 1
ATOM 630 C CA . ARG A 1 75 ? -4.443 -8.231 -8.952 1.00 92.62 75 ARG A CA 1
ATOM 631 C C . ARG A 1 75 ? -2.975 -7.820 -8.907 1.00 92.62 75 ARG A C 1
ATOM 633 O O . ARG A 1 75 ? -2.695 -6.650 -9.195 1.00 92.62 75 ARG A O 1
ATOM 640 N N . PRO A 1 76 ? -2.045 -8.738 -8.586 1.00 91.94 76 PRO A N 1
ATOM 641 C CA . PRO A 1 76 ? -0.634 -8.410 -8.457 1.00 91.94 76 PRO A CA 1
ATOM 642 C C . PRO A 1 76 ? -0.089 -7.699 -9.695 1.00 91.94 76 PRO A C 1
ATOM 644 O O . PRO A 1 76 ? -0.286 -8.140 -10.827 1.00 91.94 76 PRO A O 1
ATOM 647 N N . ARG A 1 77 ? 0.686 -6.630 -9.482 1.00 92.31 77 ARG A N 1
ATOM 648 C CA . ARG A 1 77 ? 1.300 -5.844 -10.568 1.00 92.31 77 ARG A CA 1
ATOM 649 C C . ARG A 1 77 ? 2.139 -6.695 -11.531 1.00 92.31 77 ARG A C 1
ATOM 651 O O . ARG A 1 77 ? 2.261 -6.354 -12.699 1.00 92.31 77 ARG A O 1
ATOM 658 N N . LYS A 1 78 ? 2.749 -7.776 -11.034 1.00 88.00 78 LYS A N 1
ATOM 659 C CA . LYS A 1 78 ? 3.555 -8.697 -11.851 1.00 88.00 78 LYS A CA 1
ATOM 660 C C . LYS A 1 78 ? 2.718 -9.474 -12.868 1.00 88.00 78 LYS A C 1
ATOM 662 O O . LYS A 1 78 ? 3.224 -9.771 -13.939 1.00 88.00 78 LYS A O 1
ATOM 667 N N . GLU A 1 79 ? 1.473 -9.792 -12.526 1.00 89.81 79 GLU A N 1
ATOM 668 C CA . GLU A 1 79 ? 0.548 -10.527 -13.395 1.00 89.81 79 GLU A CA 1
ATOM 669 C C . GLU A 1 79 ? -0.213 -9.577 -14.320 1.00 89.81 79 GLU A C 1
ATOM 671 O O . GLU A 1 79 ? -0.417 -9.878 -15.492 1.00 89.81 79 GLU A O 1
ATOM 676 N N . ARG A 1 80 ? -0.628 -8.419 -13.791 1.00 92.12 80 ARG A N 1
ATOM 677 C CA . ARG A 1 80 ? -1.419 -7.406 -14.501 1.00 92.12 80 ARG A CA 1
ATOM 678 C C . ARG A 1 80 ? -0.761 -6.027 -14.421 1.00 92.12 80 ARG A C 1
ATOM 680 O O . ARG A 1 80 ? -1.220 -5.163 -13.669 1.00 92.12 80 ARG A O 1
ATOM 687 N N . PRO A 1 81 ? 0.339 -5.807 -15.164 1.00 90.81 81 PRO A N 1
ATOM 688 C CA . PRO A 1 81 ? 1.044 -4.526 -15.168 1.00 90.81 81 PRO A CA 1
ATOM 689 C C . PRO A 1 81 ? 0.219 -3.399 -15.803 1.00 90.81 81 PRO A C 1
ATOM 691 O O . PRO A 1 81 ? 0.414 -2.234 -15.465 1.00 90.81 81 PRO A O 1
ATOM 694 N N . ASP A 1 82 ? -0.730 -3.736 -16.674 1.00 94.12 82 ASP A N 1
ATOM 695 C CA . ASP A 1 82 ? -1.690 -2.811 -17.277 1.00 94.12 82 ASP A CA 1
ATOM 696 C C . ASP A 1 82 ? -2.626 -2.177 -16.233 1.00 94.12 82 ASP A C 1
ATOM 698 O O . ASP A 1 82 ? -2.973 -1.004 -16.339 1.00 94.12 82 ASP A O 1
ATOM 702 N N . LEU A 1 83 ? -2.940 -2.907 -15.157 1.00 94.38 83 LEU A N 1
ATOM 703 C CA . LEU A 1 83 ? -3.779 -2.436 -14.049 1.00 94.38 83 LEU A CA 1
ATOM 704 C C . LEU A 1 83 ? -2.971 -1.809 -12.899 1.00 94.38 83 LEU A C 1
ATOM 706 O O . LEU A 1 83 ? -3.491 -1.610 -11.798 1.00 94.38 83 LEU A O 1
ATOM 710 N N . ALA A 1 84 ? -1.682 -1.525 -13.101 1.00 92.44 84 ALA A N 1
ATOM 711 C CA . ALA A 1 84 ? -0.783 -1.099 -12.026 1.00 92.44 84 ALA A CA 1
ATOM 712 C C . ALA A 1 84 ? -1.147 0.264 -11.410 1.00 92.44 84 ALA A C 1
ATOM 714 O O . ALA A 1 84 ? -0.856 0.504 -10.233 1.00 92.44 84 ALA A O 1
ATOM 715 N N . LEU A 1 85 ? -1.754 1.145 -12.209 1.00 95.19 85 LEU A N 1
ATOM 716 C CA . LEU A 1 85 ? -2.216 2.485 -11.827 1.00 95.19 85 LEU A CA 1
ATOM 717 C C . LEU A 1 85 ? -3.739 2.637 -11.971 1.00 95.19 85 LEU A C 1
ATOM 719 O O . LEU A 1 85 ? -4.251 3.753 -11.959 1.00 95.19 85 LEU A O 1
ATOM 723 N N . ASP A 1 86 ? -4.464 1.527 -12.102 1.00 96.25 86 ASP A N 1
ATOM 724 C CA . ASP A 1 86 ? -5.920 1.542 -12.160 1.00 96.25 86 ASP A CA 1
ATOM 725 C C . ASP A 1 86 ? -6.493 1.617 -10.741 1.00 96.25 86 ASP A C 1
ATOM 727 O O . ASP A 1 86 ? -6.234 0.755 -9.899 1.00 96.25 86 ASP A O 1
ATOM 731 N N . ARG A 1 87 ? -7.304 2.644 -10.473 1.00 95.12 87 ARG A N 1
ATOM 732 C CA . ARG A 1 87 ? -7.958 2.861 -9.179 1.00 95.12 87 ARG A CA 1
ATOM 733 C C . ARG A 1 87 ? -8.838 1.684 -8.738 1.00 95.12 87 ARG A C 1
ATOM 735 O O . ARG A 1 87 ? -8.927 1.425 -7.534 1.00 95.12 87 ARG A O 1
ATOM 742 N N . SER A 1 88 ? -9.477 0.991 -9.680 1.00 95.31 88 SER A N 1
ATOM 743 C CA . SER A 1 88 ? -10.353 -0.158 -9.420 1.00 95.31 88 SER A CA 1
ATOM 744 C C . SER A 1 88 ? -9.575 -1.385 -8.939 1.00 95.31 88 SER A C 1
ATOM 746 O O . SER A 1 88 ? -10.080 -2.160 -8.127 1.00 95.31 88 SER A O 1
ATOM 748 N N . ASN A 1 89 ? -8.311 -1.509 -9.355 1.00 96.75 89 ASN A N 1
ATOM 749 C CA . ASN A 1 89 ? -7.405 -2.576 -8.943 1.00 96.75 89 ASN A CA 1
ATOM 750 C C . ASN A 1 89 ? -6.702 -2.284 -7.602 1.00 96.75 89 ASN A C 1
ATOM 752 O O . ASN A 1 89 ? -5.859 -3.063 -7.162 1.00 96.75 89 ASN A O 1
ATOM 756 N N . LEU A 1 90 ? -7.021 -1.173 -6.932 1.00 96.56 90 LEU A N 1
ATOM 757 C CA . LEU A 1 90 ? -6.400 -0.781 -5.669 1.00 96.56 90 LEU A CA 1
ATOM 758 C C . LEU A 1 90 ? -7.387 -0.870 -4.508 1.00 96.56 90 LEU A C 1
ATOM 760 O O . LEU A 1 90 ? -8.519 -0.382 -4.580 1.00 96.56 90 LEU A O 1
ATOM 764 N N . ARG A 1 91 ? -6.925 -1.450 -3.397 1.00 96.44 91 ARG A N 1
ATOM 765 C CA . ARG A 1 91 ? -7.664 -1.491 -2.131 1.00 96.44 91 ARG A CA 1
ATOM 766 C C . ARG A 1 91 ? -6.858 -0.871 -0.984 1.00 96.44 91 ARG A C 1
ATOM 768 O O . ARG A 1 91 ? -5.687 -1.214 -0.803 1.00 96.44 91 ARG A O 1
ATOM 775 N N . PRO A 1 92 ? -7.459 0.012 -0.174 1.00 97.69 92 PRO A N 1
ATOM 776 C CA . PRO A 1 92 ? -6.837 0.511 1.044 1.00 97.69 92 PRO A CA 1
ATOM 777 C C . PRO A 1 92 ? -6.943 -0.536 2.159 1.00 97.69 92 PRO A C 1
ATOM 779 O O . PRO A 1 92 ? -8.012 -1.086 2.431 1.00 97.69 92 PRO A O 1
ATOM 782 N N . LEU A 1 93 ? -5.823 -0.814 2.823 1.00 97.75 93 LEU A N 1
ATOM 783 C CA . LEU A 1 93 ? -5.709 -1.803 3.892 1.00 97.75 93 LEU A CA 1
ATOM 784 C C . LEU A 1 93 ? -4.991 -1.228 5.114 1.00 97.75 93 LEU A C 1
ATOM 786 O O . LEU A 1 93 ? -4.093 -0.386 5.021 1.00 97.75 93 LEU A O 1
ATOM 790 N N . CYS A 1 94 ? -5.342 -1.738 6.292 1.00 97.44 94 CYS A N 1
ATOM 791 C CA . CYS A 1 94 ? -4.514 -1.576 7.479 1.00 97.44 94 CYS A CA 1
ATOM 792 C C . CYS A 1 94 ? -3.294 -2.514 7.405 1.00 97.44 94 CYS A C 1
ATOM 794 O O . CYS A 1 94 ? -3.262 -3.478 6.635 1.00 97.44 94 CYS A O 1
ATOM 796 N N . ARG A 1 95 ? -2.282 -2.254 8.238 1.00 96.06 95 ARG A N 1
ATOM 797 C CA . ARG A 1 95 ? -1.023 -3.018 8.244 1.00 96.06 95 ARG A CA 1
ATOM 798 C C . ARG A 1 95 ? -1.234 -4.522 8.465 1.00 96.06 95 ARG A C 1
ATOM 800 O O . ARG A 1 95 ? -0.568 -5.325 7.818 1.00 96.06 95 ARG A O 1
ATOM 807 N N . SER A 1 96 ? -2.145 -4.909 9.359 1.00 95.31 96 SER A N 1
ATOM 808 C CA . SER A 1 96 ? -2.406 -6.321 9.674 1.00 95.31 96 SER A CA 1
ATOM 809 C C . SER A 1 96 ? -3.052 -7.060 8.501 1.00 95.31 96 SER A C 1
ATOM 811 O O . SER A 1 96 ? -2.588 -8.136 8.128 1.00 95.31 96 SER A O 1
ATOM 813 N N . CYS A 1 97 ? -4.067 -6.459 7.876 1.00 95.81 97 CYS A N 1
ATOM 814 C CA . CYS A 1 97 ? -4.716 -7.001 6.684 1.00 95.81 97 CYS A CA 1
ATOM 815 C C . CYS A 1 97 ? -3.747 -7.104 5.502 1.00 95.81 97 CYS A C 1
ATOM 817 O O . CYS A 1 97 ? -3.672 -8.157 4.879 1.00 95.81 97 CYS A O 1
ATOM 819 N N . HIS A 1 98 ? -2.957 -6.060 5.240 1.00 95.50 98 HIS A N 1
ATOM 820 C CA . HIS A 1 98 ? -1.954 -6.072 4.173 1.00 95.50 98 HIS A CA 1
ATOM 821 C C . HIS A 1 98 ? -0.917 -7.192 4.363 1.00 95.50 98 HIS A C 1
ATOM 823 O O . HIS A 1 98 ? -0.612 -7.924 3.427 1.00 95.50 98 HIS A O 1
ATOM 829 N N . ASN A 1 99 ? -0.414 -7.394 5.585 1.00 93.12 99 ASN A N 1
ATOM 830 C CA . ASN A 1 99 ? 0.522 -8.487 5.861 1.00 93.12 99 ASN A CA 1
ATOM 831 C C . ASN A 1 99 ? -0.109 -9.872 5.648 1.00 93.12 99 ASN A C 1
ATOM 833 O O . ASN A 1 99 ? 0.562 -10.770 5.147 1.00 93.12 99 ASN A O 1
ATOM 837 N N . ARG A 1 100 ? -1.387 -10.043 6.011 1.00 92.75 100 ARG A N 1
ATOM 838 C CA . ARG A 1 100 ? -2.120 -11.302 5.814 1.00 92.75 100 ARG A CA 1
ATOM 839 C C . ARG A 1 100 ? -2.293 -11.630 4.335 1.00 92.75 100 ARG A C 1
ATOM 841 O O . ARG A 1 100 ? -2.035 -12.763 3.949 1.00 92.75 100 ARG A O 1
ATOM 848 N N . VAL A 1 101 ? -2.686 -10.642 3.529 1.00 90.31 101 VAL A N 1
ATOM 849 C CA . VAL A 1 101 ? -2.800 -10.792 2.071 1.00 90.31 101 VAL A CA 1
ATOM 850 C C . VAL A 1 1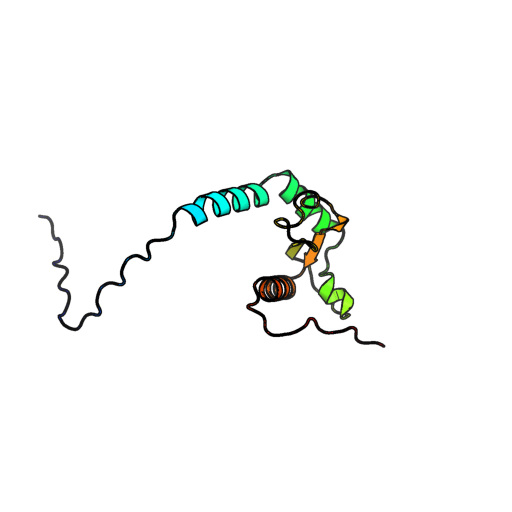01 ? -1.467 -11.244 1.488 1.00 90.31 101 VAL A C 1
ATOM 852 O O . VAL A 1 101 ? -1.404 -12.291 0.857 1.00 90.31 101 VAL A O 1
ATOM 855 N N . ARG A 1 102 ? -0.384 -10.513 1.776 1.00 87.62 102 ARG A N 1
ATOM 856 C CA . ARG A 1 102 ? 0.943 -10.849 1.247 1.00 87.62 102 ARG A CA 1
ATOM 857 C C . ARG A 1 102 ? 1.410 -12.242 1.656 1.00 87.62 102 ARG A C 1
ATOM 859 O O . ARG A 1 102 ? 2.055 -12.925 0.872 1.00 87.62 102 ARG A O 1
ATOM 866 N N . ALA A 1 103 ? 1.103 -12.667 2.882 1.00 87.25 103 ALA A N 1
ATOM 867 C CA . ALA A 1 103 ? 1.437 -14.010 3.345 1.00 87.25 103 ALA A CA 1
ATOM 868 C C . ALA A 1 103 ? 0.673 -15.098 2.572 1.00 87.25 103 ALA A C 1
ATOM 870 O O . ALA A 1 103 ? 1.260 -16.138 2.269 1.00 87.25 103 ALA A O 1
ATOM 871 N N . ALA A 1 104 ? -0.601 -14.856 2.248 1.00 84.44 104 ALA A N 1
ATOM 872 C CA . ALA A 1 104 ? -1.410 -15.763 1.439 1.00 84.44 104 ALA A CA 1
ATOM 873 C C . ALA A 1 104 ? -0.885 -15.857 -0.006 1.00 84.44 104 ALA A C 1
ATOM 875 O O . ALA A 1 104 ? -0.749 -16.958 -0.527 1.00 84.44 104 ALA A O 1
ATOM 876 N N . GLU A 1 105 ? -0.513 -14.728 -0.618 1.00 79.19 105 GLU A N 1
ATOM 877 C CA . GLU A 1 105 ? 0.066 -14.686 -1.973 1.00 79.19 105 GLU A CA 1
ATOM 878 C C . GLU A 1 105 ? 1.429 -15.385 -2.060 1.00 79.19 105 GLU A C 1
ATOM 880 O O . GLU A 1 105 ? 1.709 -16.112 -3.007 1.00 79.19 105 GLU A O 1
ATOM 885 N N . ASP A 1 106 ? 2.276 -15.205 -1.045 1.00 70.75 106 ASP A N 1
ATOM 886 C CA . ASP A 1 106 ? 3.603 -15.820 -0.971 1.00 70.75 106 ASP A CA 1
ATOM 887 C C . ASP A 1 106 ? 3.564 -17.336 -0.666 1.00 70.75 106 ASP A C 1
ATOM 889 O O . ASP A 1 106 ? 4.623 -17.951 -0.507 1.00 70.75 106 ASP A O 1
ATOM 893 N N . GLY A 1 107 ? 2.375 -17.934 -0.496 1.00 61.44 107 GLY A N 1
ATOM 894 C CA . GLY A 1 107 ? 2.202 -19.341 -0.110 1.00 61.44 107 GLY A CA 1
ATOM 895 C C . GLY A 1 107 ? 2.735 -19.678 1.291 1.00 61.44 107 GLY A C 1
ATOM 896 O O . GLY A 1 107 ? 2.871 -20.845 1.646 1.00 61.44 107 GLY A O 1
ATOM 897 N N . ARG A 1 108 ? 3.065 -18.658 2.097 1.00 56.19 108 ARG A N 1
ATOM 898 C CA . ARG A 1 108 ? 3.581 -18.793 3.473 1.00 56.19 108 ARG A CA 1
ATOM 899 C C . ARG A 1 108 ? 2.473 -18.749 4.527 1.00 56.19 108 ARG A C 1
ATOM 901 O O . ARG A 1 108 ? 2.716 -19.096 5.679 1.00 56.19 108 ARG A O 1
ATOM 908 N N . GLY A 1 109 ? 1.275 -18.305 4.152 1.00 47.19 109 GLY A N 1
ATOM 909 C CA . GLY A 1 109 ? 0.092 -18.267 5.001 1.00 47.19 109 GLY A CA 1
ATOM 910 C C . GLY A 1 109 ? -0.791 -19.485 4.769 1.00 47.19 109 GLY A C 1
ATOM 911 O O . GLY A 1 109 ? -1.641 -19.467 3.886 1.00 47.19 109 GLY A O 1
ATOM 912 N N . GLY A 1 110 ? -0.616 -20.529 5.577 1.00 40.31 110 GLY A N 1
ATOM 913 C CA . GLY A 1 110 ? -1.617 -21.583 5.706 1.00 40.31 110 GLY A CA 1
ATOM 914 C C . GLY A 1 110 ? -2.874 -21.013 6.362 1.00 40.31 110 GLY A C 1
ATOM 915 O O . GLY A 1 110 ? -2.903 -20.811 7.573 1.00 40.31 110 GLY A O 1
ATOM 916 N N . GLY A 1 111 ? -3.892 -20.709 5.563 1.00 44.97 111 GLY A N 1
ATOM 917 C CA . GLY A 1 111 ? -5.220 -20.356 6.056 1.00 44.97 111 GLY A CA 1
ATOM 918 C C . GLY A 1 111 ? -6.062 -19.647 4.993 1.00 44.97 111 GLY A C 1
ATOM 919 O O . GLY A 1 111 ? -5.612 -18.623 4.471 1.00 44.97 111 GLY A O 1
ATOM 920 N N . PRO A 1 112 ? -7.267 -20.150 4.664 1.00 44.91 112 PRO A N 1
ATOM 921 C CA . PRO A 1 112 ? -8.155 -19.477 3.724 1.00 44.91 112 PRO A CA 1
ATOM 922 C C . PRO A 1 112 ? -8.592 -18.109 4.279 1.00 44.91 112 PRO A C 1
ATOM 924 O O . PRO A 1 112 ? -8.598 -17.908 5.501 1.00 44.91 112 PRO A O 1
ATOM 927 N N . PRO A 1 113 ? -8.958 -17.144 3.411 1.00 48.41 113 PRO A N 1
ATOM 928 C CA . PRO A 1 113 ? -9.580 -15.908 3.872 1.00 48.41 113 PRO A CA 1
ATOM 929 C C . PRO A 1 113 ? -10.838 -16.249 4.690 1.00 48.41 113 PRO A C 1
ATOM 931 O O . PRO A 1 113 ? -11.537 -17.203 4.340 1.00 48.41 113 PRO A O 1
ATOM 934 N N . PRO A 1 114 ? -11.141 -15.518 5.780 1.00 48.06 114 PRO A N 1
ATOM 935 C CA . PRO A 1 114 ? -12.382 -15.743 6.512 1.00 48.06 114 PRO A CA 1
ATOM 936 C C . PRO A 1 114 ? -13.561 -15.546 5.552 1.00 48.06 114 PRO A C 1
ATOM 938 O O . PRO A 1 114 ? -13.665 -14.502 4.908 1.00 48.06 114 PRO A O 1
ATOM 941 N N . GLY A 1 115 ? -14.396 -16.580 5.424 1.00 40.31 115 GLY A N 1
ATOM 942 C CA . GLY A 1 115 ? -15.583 -16.566 4.573 1.00 40.31 115 GLY A CA 1
ATOM 943 C C . GLY A 1 115 ? -16.604 -15.506 5.008 1.00 40.31 115 GLY A C 1
ATOM 944 O O . GLY A 1 115 ? -16.482 -14.939 6.100 1.00 40.31 115 GLY A O 1
ATOM 945 N N . PRO A 1 116 ? -17.607 -15.215 4.161 1.00 43.12 116 PRO A N 1
ATOM 946 C CA . PRO A 1 116 ? -18.636 -14.241 4.491 1.00 43.12 116 PRO A CA 1
ATOM 947 C C . PRO A 1 116 ? -19.435 -14.728 5.705 1.00 43.12 116 PRO A C 1
ATOM 949 O O . PRO A 1 116 ? -19.998 -15.820 5.694 1.00 43.12 116 PRO A O 1
ATOM 952 N N . VAL A 1 117 ? -19.476 -13.907 6.753 1.00 52.59 117 VAL A N 1
ATOM 953 C CA . VAL A 1 117 ? -20.439 -14.062 7.845 1.00 52.59 117 VAL A CA 1
ATOM 954 C C . VAL A 1 117 ? -21.752 -13.434 7.386 1.00 52.59 117 VAL A C 1
ATOM 956 O O . VAL A 1 117 ? -21.856 -12.217 7.250 1.00 52.59 117 VAL A O 1
ATOM 959 N N . SER A 1 118 ? -22.712 -14.296 7.053 1.00 38.53 118 SER A N 1
ATOM 960 C CA . SER A 1 118 ? -24.130 -13.952 6.898 1.00 38.53 118 SER A CA 1
ATOM 961 C C . SER A 1 118 ? -24.713 -13.466 8.241 1.00 38.53 118 SER A C 1
ATOM 963 O O . SER A 1 118 ? -24.127 -13.796 9.273 1.00 38.53 118 SER A O 1
ATOM 965 N N . PRO A 1 119 ? -25.782 -12.641 8.216 1.00 56.47 119 PRO A N 1
ATOM 966 C CA . PRO A 1 119 ? -26.175 -11.755 9.319 1.00 56.47 119 PRO A CA 1
ATOM 967 C C . PRO A 1 119 ? -26.532 -12.462 10.628 1.00 56.47 119 PRO A C 1
ATOM 969 O O . PRO A 1 119 ? -27.033 -13.608 10.572 1.00 56.47 119 PRO A O 1
#

pLDDT: mean 82.52, std 17.41, range [38.53, 97.75]

Mean predicted aligned error: 11.73 Å

Secondary structure (DSSP, 8-state):
----------TTSPPPPPP----SHHHHHHHHHHHHHHSHHHHHHHHHHHHH--B-HHHHHTT---B--EEEESS-TTT-GGGTT-GGGEEEE-HHHHHHHHHHHTT---SPPPPP---